Protein AF-A0AAD6Y3L5-F1 (afdb_monomer_lite)

Structure (mmCIF, N/CA/C/O backbone):
data_AF-A0AAD6Y3L5-F1
#
_entry.id   AF-A0AAD6Y3L5-F1
#
loop_
_atom_site.group_PDB
_atom_site.id
_atom_site.type_symbol
_atom_site.label_atom_id
_atom_site.label_alt_id
_atom_site.label_comp_id
_atom_site.label_asym_id
_atom_site.label_entity_id
_atom_site.label_seq_id
_atom_site.pdbx_PDB_ins_code
_atom_site.Cartn_x
_atom_site.Cartn_y
_atom_site.Cartn_z
_atom_site.occupancy
_atom_site.B_iso_or_equiv
_atom_site.auth_seq_id
_atom_site.auth_comp_id
_atom_site.auth_asym_id
_atom_site.auth_atom_id
_atom_site.pdbx_PDB_model_num
ATOM 1 N N . PHE A 1 1 ? 6.903 -6.191 22.164 1.00 51.06 1 PHE A N 1
ATOM 2 C CA . PHE A 1 1 ? 5.519 -5.989 22.641 1.00 51.06 1 PHE A CA 1
ATOM 3 C C . PHE A 1 1 ? 5.534 -5.909 24.158 1.00 51.06 1 PHE A C 1
ATOM 5 O O . PHE A 1 1 ? 5.139 -6.845 24.842 1.00 51.06 1 PHE A O 1
ATOM 12 N N . GLU A 1 2 ? 6.053 -4.813 24.704 1.00 49.88 2 GLU A N 1
ATOM 13 C CA . GLU A 1 2 ? 6.082 -4.619 26.151 1.00 49.88 2 GLU A CA 1
ATOM 14 C C . GLU A 1 2 ? 4.710 -4.102 26.593 1.00 49.88 2 GLU A C 1
ATOM 16 O O . GLU A 1 2 ? 4.436 -2.911 26.599 1.00 49.88 2 GLU A O 1
ATOM 21 N N . LYS A 1 3 ? 3.839 -5.068 26.909 1.00 58.28 3 LYS A N 1
ATOM 22 C CA . LYS A 1 3 ? 2.584 -4.938 27.666 1.00 58.28 3 LYS A CA 1
ATOM 23 C C . LYS A 1 3 ? 1.448 -4.196 26.945 1.00 58.28 3 LYS A C 1
ATOM 25 O O . LYS A 1 3 ? 1.258 -2.991 27.078 1.00 58.28 3 LYS A O 1
ATOM 30 N N . LEU A 1 4 ? 0.595 -4.965 26.259 1.00 64.56 4 LEU A N 1
ATOM 31 C CA . LEU A 1 4 ? -0.773 -4.514 25.988 1.00 64.56 4 LEU A CA 1
ATOM 32 C C . LEU A 1 4 ? -1.479 -4.246 27.327 1.00 64.56 4 LEU A C 1
ATOM 34 O O . LEU A 1 4 ? -1.602 -5.143 28.159 1.00 64.56 4 LEU A O 1
ATOM 38 N N . HIS A 1 5 ? -1.948 -3.015 27.525 1.00 75.62 5 HIS A N 1
ATOM 39 C CA . HIS A 1 5 ? -2.676 -2.629 28.730 1.00 75.62 5 HIS A CA 1
ATOM 40 C C . HIS A 1 5 ? -4.045 -3.326 28.780 1.00 75.62 5 HIS A C 1
ATOM 42 O O . HIS A 1 5 ? -4.767 -3.364 27.779 1.00 75.62 5 HIS A O 1
ATOM 48 N N . 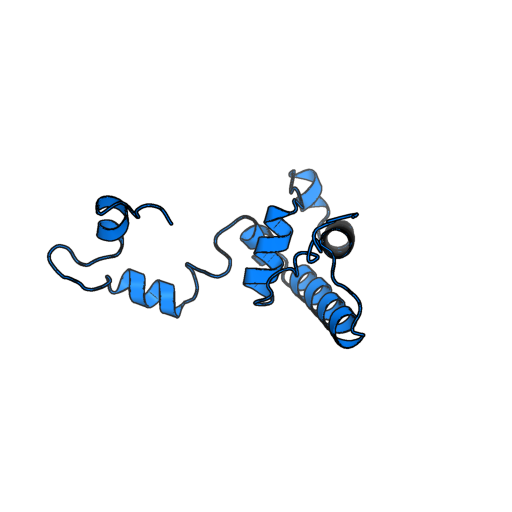ALA A 1 6 ? -4.439 -3.843 29.948 1.00 72.56 6 ALA A N 1
ATOM 49 C CA . ALA A 1 6 ? -5.700 -4.573 30.117 1.00 72.56 6 ALA A CA 1
ATOM 50 C C . ALA A 1 6 ? -6.929 -3.737 29.702 1.00 72.56 6 ALA A C 1
ATOM 52 O O . ALA A 1 6 ? -7.849 -4.256 29.072 1.00 72.56 6 ALA A O 1
ATOM 53 N N . GLY A 1 7 ? -6.900 -2.423 29.955 1.00 76.50 7 GLY A N 1
ATOM 54 C CA . GLY A 1 7 ? -7.950 -1.489 29.522 1.00 76.50 7 GLY A CA 1
ATOM 55 C C . GLY A 1 7 ? -8.048 -1.281 28.002 1.00 76.50 7 GLY A C 1
ATOM 56 O O . GLY A 1 7 ? -9.074 -0.824 27.508 1.00 76.50 7 GLY A O 1
ATOM 57 N N . THR A 1 8 ? -7.007 -1.626 27.241 1.00 75.25 8 THR A N 1
ATOM 58 C CA . THR A 1 8 ? -7.063 -1.629 25.771 1.00 75.25 8 THR A CA 1
ATOM 59 C C . THR A 1 8 ? -7.749 -2.896 25.266 1.00 75.25 8 THR A C 1
ATOM 61 O O . THR A 1 8 ? -8.516 -2.839 24.310 1.00 75.25 8 THR A O 1
ATOM 64 N N . LEU A 1 9 ? -7.511 -4.035 25.928 1.00 76.62 9 LEU A N 1
ATOM 65 C CA . LEU A 1 9 ? -8.127 -5.320 25.588 1.00 76.62 9 LEU A CA 1
ATOM 66 C C . LEU A 1 9 ? -9.609 -5.389 25.971 1.00 76.62 9 LEU A C 1
ATOM 68 O O . LEU A 1 9 ? -10.371 -6.065 25.285 1.00 76.62 9 LEU A O 1
ATOM 72 N N . SER A 1 10 ? -10.026 -4.689 27.029 1.00 79.75 10 SER A N 1
ATOM 73 C CA . SER A 1 10 ? -11.418 -4.713 27.498 1.00 79.75 10 SER A CA 1
ATOM 74 C C . SER A 1 10 ? -12.416 -4.214 26.452 1.00 79.75 10 SER A C 1
ATOM 76 O O . SER A 1 10 ? -13.525 -4.725 26.397 1.00 79.75 10 SER A O 1
ATOM 78 N N . ARG A 1 11 ? -12.016 -3.289 25.568 1.00 81.00 11 ARG A N 1
ATOM 79 C CA . ARG A 1 11 ? -12.876 -2.764 24.489 1.00 81.00 11 ARG A CA 1
ATOM 80 C C . ARG A 1 11 ? -13.253 -3.803 23.431 1.00 81.00 11 ARG A C 1
ATOM 82 O O . ARG A 1 11 ? -14.242 -3.621 22.734 1.00 81.00 11 ARG A O 1
ATOM 89 N N . TYR A 1 12 ? -12.453 -4.858 23.298 1.00 81.75 12 TYR A N 1
ATOM 90 C CA . TYR A 1 12 ? -12.641 -5.911 22.297 1.00 81.75 12 TYR A CA 1
ATOM 91 C C . TYR A 1 12 ? -13.233 -7.191 22.897 1.00 81.75 12 TYR A C 1
ATOM 93 O O . TYR A 1 12 ? -13.535 -8.140 22.174 1.00 81.75 12 TYR A O 1
ATOM 101 N N . LYS A 1 13 ? -13.376 -7.245 24.223 1.00 88.06 13 LYS A N 1
ATOM 102 C CA . LYS A 1 13 ? -13.904 -8.397 24.952 1.00 88.06 13 LYS A CA 1
ATOM 103 C C . LYS A 1 13 ? -15.324 -8.133 25.433 1.00 88.06 13 LYS A C 1
ATOM 105 O O . LYS A 1 13 ? -15.734 -6.989 25.603 1.00 88.06 13 LYS A O 1
ATOM 110 N N . VAL A 1 14 ? -16.057 -9.210 25.682 1.00 85.44 14 VAL A N 1
ATOM 111 C CA . VAL A 1 14 ? -17.320 -9.142 26.423 1.00 85.44 14 VAL A CA 1
ATOM 112 C C . VAL A 1 14 ? -17.009 -8.828 27.891 1.00 85.44 14 VAL A C 1
ATOM 114 O O . VAL A 1 14 ? -16.102 -9.419 28.481 1.00 85.44 14 VAL A O 1
ATOM 117 N N . THR A 1 15 ? -17.732 -7.878 28.485 1.00 81.06 15 THR A N 1
ATOM 118 C CA . THR A 1 15 ? -17.535 -7.475 29.885 1.00 81.06 15 THR A CA 1
ATOM 119 C C . THR A 1 15 ? -17.716 -8.673 30.815 1.00 81.06 15 THR A C 1
ATOM 121 O O . THR A 1 15 ? -18.775 -9.287 30.834 1.00 81.06 15 THR A O 1
ATOM 124 N N . GLY A 1 16 ? -16.684 -8.997 31.598 1.00 79.44 16 GLY A N 1
ATOM 125 C CA . GLY A 1 16 ? -16.722 -10.107 32.558 1.00 79.44 16 GLY A CA 1
ATOM 126 C C . GLY A 1 16 ? -16.436 -11.493 31.969 1.00 79.44 16 GLY A C 1
ATOM 127 O O . GLY A 1 16 ? -16.311 -12.443 32.736 1.00 79.44 16 GLY A O 1
ATOM 128 N N . GLU A 1 17 ? -16.251 -11.624 30.651 1.00 81.00 17 GLU A N 1
ATOM 129 C CA . GLU A 1 17 ? -15.900 -12.896 30.012 1.00 81.00 17 GLU A CA 1
ATOM 130 C C . GLU A 1 17 ? -14.516 -12.860 29.348 1.00 81.00 17 GLU A C 1
ATOM 132 O O . GLU A 1 17 ? -14.071 -11.862 28.779 1.00 81.00 17 GLU A O 1
ATOM 137 N N . ASN A 1 18 ? -13.841 -14.012 29.329 1.00 80.12 18 ASN A N 1
ATOM 138 C CA . ASN A 1 18 ? -12.608 -14.217 28.562 1.00 80.12 18 ASN A CA 1
ATOM 139 C C . ASN A 1 18 ? -12.894 -14.571 27.092 1.00 80.12 18 ASN A C 1
ATOM 141 O O . ASN A 1 18 ? -12.298 -15.492 26.537 1.00 80.12 18 ASN A O 1
ATOM 145 N N . LYS A 1 19 ? -13.804 -13.830 26.452 1.00 87.31 19 LYS A N 1
ATOM 146 C CA . LYS A 1 19 ? -14.170 -14.003 25.040 1.00 87.31 19 LYS A CA 1
ATOM 147 C C . LYS A 1 19 ? -14.144 -12.670 24.302 1.00 87.31 19 LYS A C 1
ATOM 149 O O . LYS A 1 19 ? -14.401 -11.618 24.887 1.00 87.31 19 LYS A O 1
ATOM 154 N N . TRP A 1 20 ? -13.824 -12.724 23.012 1.00 86.81 20 TRP A N 1
ATOM 155 C CA . TRP A 1 20 ? -13.954 -11.579 22.113 1.00 86.81 20 TRP A CA 1
ATOM 156 C C . TRP A 1 20 ? -15.431 -11.226 21.926 1.00 86.81 20 TRP A C 1
ATOM 158 O O . TRP A 1 20 ? -16.273 -12.122 21.894 1.00 86.81 20 TRP A O 1
ATOM 168 N N . SER A 1 21 ? -15.743 -9.937 21.793 1.00 88.19 21 SER A N 1
ATOM 169 C CA . SER A 1 21 ? -17.092 -9.511 21.421 1.00 88.19 21 SER A CA 1
ATOM 170 C C . SER A 1 21 ? -17.451 -10.037 20.031 1.00 88.19 21 SER A C 1
ATOM 172 O O . SER A 1 21 ? -16.578 -10.181 19.169 1.00 88.19 21 SER A O 1
ATOM 174 N N . GLU A 1 22 ? -18.738 -10.277 19.780 1.00 85.75 22 GLU A N 1
ATOM 175 C CA . GLU A 1 22 ? -19.216 -10.677 18.449 1.00 85.75 22 GLU A CA 1
ATOM 176 C C . GLU A 1 22 ? -18.788 -9.664 17.381 1.00 85.75 22 GLU A C 1
ATOM 178 O O . GLU A 1 22 ? -18.257 -10.047 16.342 1.00 85.75 22 GLU A O 1
ATOM 183 N N . SER A 1 23 ? -18.857 -8.367 17.695 1.00 80.94 23 SER A N 1
ATOM 184 C CA . SER A 1 23 ? -18.365 -7.289 16.830 1.00 80.94 23 SER A CA 1
ATOM 185 C C . SER A 1 23 ? -16.869 -7.392 16.504 1.00 80.94 23 SER A C 1
ATOM 187 O O . SER A 1 23 ? -16.457 -7.091 15.379 1.00 80.94 23 SER A O 1
ATOM 189 N N . THR A 1 24 ? -16.044 -7.842 17.455 1.00 82.38 24 THR A N 1
ATOM 190 C CA . THR A 1 24 ? -14.612 -8.080 17.238 1.00 82.38 24 THR A CA 1
ATOM 191 C C . THR A 1 24 ? -14.409 -9.303 16.352 1.00 82.38 24 THR A C 1
ATOM 193 O O . THR A 1 24 ? -13.650 -9.228 15.389 1.00 82.38 24 THR A O 1
ATOM 196 N N . LEU A 1 25 ? -15.118 -1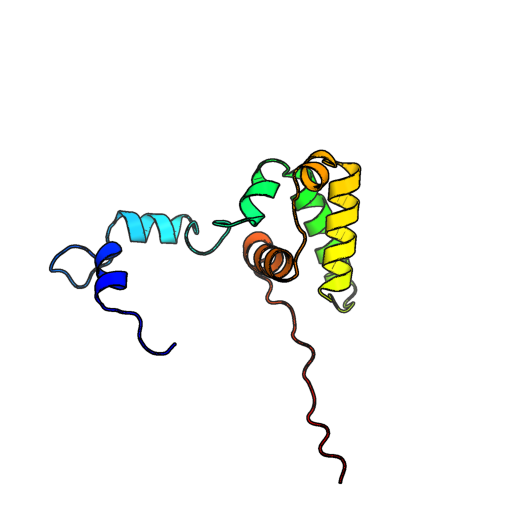0.405 16.614 1.00 84.75 25 LEU A N 1
ATOM 197 C CA . LEU A 1 25 ? -15.045 -11.623 15.798 1.00 84.75 25 LEU A CA 1
ATOM 198 C C . LEU A 1 25 ? -15.487 -11.373 14.354 1.00 84.75 25 LEU A C 1
ATOM 200 O O . LEU A 1 25 ? -14.830 -11.827 13.420 1.00 84.75 25 LEU A O 1
ATOM 204 N N . GLU A 1 26 ? -16.557 -10.612 14.151 1.00 81.19 26 GLU A N 1
ATOM 205 C CA . GLU A 1 26 ? -16.995 -10.186 12.824 1.00 81.19 26 GLU A CA 1
ATOM 206 C C . GLU A 1 26 ? -15.977 -9.281 12.136 1.00 81.19 26 GLU A C 1
ATOM 208 O O . GLU A 1 26 ? -15.727 -9.437 10.947 1.00 81.19 26 GLU A O 1
ATOM 213 N N . SER A 1 27 ? -15.367 -8.342 12.858 1.00 70.19 27 SER A N 1
ATOM 214 C CA . SER A 1 27 ? -14.351 -7.448 12.288 1.00 70.19 27 SER A CA 1
ATOM 215 C C . SER A 1 27 ? -13.078 -8.205 11.900 1.00 70.19 27 SER A C 1
ATOM 217 O O . SER A 1 27 ? -12.468 -7.905 10.875 1.00 70.19 27 SER A O 1
ATOM 219 N N . VAL A 1 28 ? -12.718 -9.239 12.668 1.00 75.50 28 VAL A N 1
ATOM 220 C CA . VAL A 1 28 ? -11.654 -10.191 12.321 1.00 75.50 28 VAL A CA 1
ATOM 221 C C . VAL A 1 28 ? -12.035 -10.999 11.078 1.00 75.50 28 VAL A C 1
ATOM 223 O O . VAL A 1 28 ? -11.229 -11.080 10.156 1.00 75.50 28 VAL A O 1
ATOM 226 N N . LYS A 1 29 ? -13.266 -11.527 10.994 1.00 73.56 29 LYS A N 1
ATOM 227 C CA . LYS A 1 29 ? -13.770 -12.231 9.795 1.00 73.56 29 LYS A CA 1
ATOM 228 C C . LYS A 1 29 ? -13.797 -11.337 8.554 1.00 73.56 29 LYS A C 1
ATOM 230 O O . LYS A 1 29 ? -13.462 -11.795 7.471 1.00 73.56 29 LYS A O 1
ATOM 235 N N . ARG A 1 30 ? -14.171 -10.064 8.711 1.00 64.31 30 ARG A N 1
ATOM 236 C CA . ARG A 1 30 ? -14.150 -9.046 7.648 1.00 64.31 30 ARG A CA 1
ATOM 237 C C . ARG A 1 30 ? -12.730 -8.619 7.257 1.00 64.31 30 ARG A C 1
ATOM 239 O O . ARG A 1 30 ? -12.583 -7.860 6.309 1.00 64.31 30 ARG A O 1
ATOM 246 N N . GLY A 1 31 ? -11.700 -9.018 8.009 1.00 56.62 31 GLY A N 1
ATOM 247 C CA . GLY A 1 31 ? -10.328 -8.541 7.817 1.00 56.62 31 GLY A CA 1
ATOM 248 C C . GLY A 1 31 ? -10.139 -7.046 8.113 1.00 56.62 31 GLY A C 1
ATOM 249 O O . GLY A 1 31 ? -9.052 -6.513 7.901 1.00 56.62 31 GLY A O 1
ATOM 250 N N . SER A 1 32 ? -11.155 -6.355 8.647 1.00 53.78 32 SER A N 1
ATOM 251 C CA . SER A 1 32 ? -11.202 -4.887 8.714 1.00 53.78 32 SER A CA 1
ATOM 252 C C . SER A 1 32 ? -10.189 -4.278 9.684 1.00 53.78 32 SER A C 1
ATOM 254 O O . SER A 1 32 ? -9.901 -3.088 9.608 1.00 53.78 32 SER A O 1
ATOM 256 N N . VAL A 1 33 ? -9.666 -5.081 10.616 1.00 51.53 33 VAL A N 1
ATOM 257 C CA . VAL A 1 33 ? -8.679 -4.653 11.622 1.00 51.53 33 VAL A CA 1
ATOM 258 C C . VAL A 1 33 ? -7.236 -4.850 11.126 1.00 51.53 33 VAL A C 1
ATOM 260 O O . VAL A 1 33 ? -6.315 -4.264 11.688 1.00 51.53 33 VAL A O 1
ATOM 263 N N . ILE A 1 34 ? -7.020 -5.642 10.065 1.00 52.88 34 ILE A N 1
ATOM 264 C CA . ILE A 1 34 ? -5.677 -6.010 9.572 1.00 52.88 34 ILE A CA 1
ATOM 265 C C . ILE A 1 34 ? -5.433 -5.502 8.141 1.00 52.88 34 ILE A C 1
ATOM 267 O O . ILE A 1 34 ? -4.302 -5.151 7.804 1.00 52.88 34 ILE A O 1
ATOM 271 N N . GLN A 1 35 ? -6.474 -5.362 7.316 1.00 44.44 35 GLN A N 1
ATOM 272 C CA . GLN A 1 35 ? -6.355 -4.905 5.934 1.00 44.44 35 GLN A CA 1
ATOM 273 C C . GLN A 1 35 ? -7.165 -3.620 5.703 1.00 44.44 35 GLN A C 1
ATOM 275 O O . GLN A 1 35 ? -8.386 -3.589 5.810 1.00 44.44 35 GLN A O 1
ATOM 280 N N . GLY A 1 36 ? -6.467 -2.526 5.385 1.00 45.78 36 GLY A N 1
ATOM 281 C CA . GLY A 1 36 ? -7.073 -1.324 4.798 1.00 45.78 36 GLY A CA 1
ATOM 282 C C . GLY A 1 36 ? -7.521 -0.214 5.756 1.00 45.78 36 GLY A C 1
ATOM 283 O O . GLY A 1 36 ? -7.808 0.885 5.281 1.00 45.78 36 GLY A O 1
ATOM 284 N N . SER A 1 37 ? -7.522 -0.408 7.082 1.00 48.34 37 SER A N 1
ATOM 285 C CA . SER A 1 37 ? -7.826 0.697 8.007 1.00 48.34 37 SER A CA 1
ATOM 286 C C . SER A 1 37 ? -6.612 1.628 8.159 1.00 48.34 37 SER A C 1
ATOM 288 O O . SER A 1 37 ? -5.732 1.425 8.999 1.00 48.34 37 SER A O 1
ATOM 290 N N . GLY A 1 38 ? -6.528 2.646 7.302 1.00 58.12 38 GLY A N 1
ATOM 291 C CA . GLY A 1 38 ? -5.445 3.626 7.303 1.00 58.12 38 GLY A CA 1
ATOM 292 C C . GLY A 1 38 ? -5.449 4.507 6.055 1.00 58.12 38 GLY A C 1
ATOM 293 O O . GLY A 1 38 ? -6.426 4.568 5.318 1.00 58.12 38 GLY A O 1
ATOM 294 N N . ARG A 1 39 ? -4.327 5.187 5.787 1.00 56.94 39 ARG A N 1
ATOM 295 C CA . ARG A 1 39 ? -4.167 6.041 4.592 1.00 56.94 39 ARG A CA 1
ATOM 296 C C . ARG A 1 39 ? -4.337 5.273 3.273 1.00 56.94 39 ARG A C 1
ATOM 298 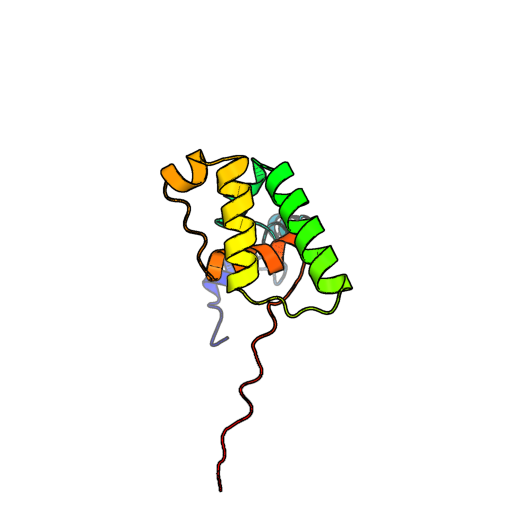O O . ARG A 1 39 ? -4.699 5.885 2.280 1.00 56.94 39 ARG A O 1
ATOM 305 N N . THR A 1 40 ? -4.138 3.955 3.261 1.00 60.66 40 THR A N 1
ATOM 306 C CA . THR A 1 40 ? -4.444 3.070 2.122 1.00 60.66 40 THR A CA 1
ATOM 307 C C . THR A 1 40 ? -5.924 3.073 1.733 1.00 60.66 40 THR A C 1
ATOM 309 O O . THR A 1 40 ? -6.230 2.864 0.565 1.00 60.66 40 THR A O 1
ATOM 312 N N . GLY A 1 41 ? -6.829 3.416 2.658 1.00 67.75 41 GLY A N 1
ATOM 313 C CA . GLY A 1 41 ? -8.249 3.637 2.376 1.00 67.75 41 GLY A CA 1
ATOM 314 C C . GLY A 1 41 ? -8.518 4.755 1.361 1.00 67.75 41 GLY A C 1
ATOM 315 O O . GLY A 1 41 ? -9.570 4.767 0.732 1.00 67.75 41 GLY A O 1
ATOM 316 N N . VAL A 1 42 ? -7.565 5.673 1.150 1.00 77.44 42 VAL A N 1
ATOM 317 C CA . VAL A 1 42 ? -7.686 6.733 0.133 1.00 77.44 42 VAL A CA 1
ATOM 318 C C . VAL A 1 42 ? -7.766 6.137 -1.274 1.00 77.44 42 VAL A C 1
ATOM 320 O O . VAL A 1 42 ? -8.570 6.594 -2.080 1.00 77.44 42 VAL A O 1
ATOM 323 N N . LEU A 1 43 ? -7.006 5.071 -1.541 1.00 81.44 43 LEU A N 1
ATOM 324 C CA . LEU A 1 43 ? -6.990 4.405 -2.846 1.00 81.44 43 LEU A CA 1
ATOM 325 C C . LEU A 1 43 ? -8.177 3.455 -3.058 1.00 81.44 43 LEU A C 1
ATOM 327 O O . LEU A 1 43 ? -8.405 3.025 -4.179 1.00 81.44 43 LEU A O 1
ATOM 331 N N . VAL A 1 44 ? -8.984 3.168 -2.028 1.00 78.12 44 VAL A N 1
ATOM 332 C CA . VAL A 1 44 ? -10.200 2.337 -2.175 1.00 78.12 44 VAL A CA 1
ATOM 333 C C . VAL A 1 44 ? -11.206 2.983 -3.132 1.00 78.12 44 VAL A C 1
ATOM 335 O O . VAL A 1 44 ? -11.952 2.282 -3.805 1.00 78.12 44 VAL A O 1
ATOM 338 N N . LYS A 1 45 ? -11.202 4.318 -3.233 1.00 82.56 45 LYS A N 1
ATOM 339 C CA . LYS A 1 45 ? -12.037 5.060 -4.189 1.00 82.56 45 LYS A CA 1
ATOM 340 C C . LYS A 1 45 ? -11.509 5.017 -5.629 1.00 82.56 45 LYS A C 1
ATOM 342 O O . LYS A 1 45 ? -12.237 5.405 -6.532 1.00 82.56 45 LYS A O 1
ATOM 347 N N . HIS A 1 46 ? -10.279 4.541 -5.831 1.00 86.31 46 HIS A N 1
ATOM 348 C CA . HIS A 1 46 ? -9.595 4.485 -7.123 1.00 86.31 46 HIS A CA 1
ATOM 349 C C . HIS A 1 46 ? -9.088 3.053 -7.382 1.00 86.31 46 HIS A C 1
ATOM 351 O O . HIS A 1 46 ? -7.880 2.801 -7.337 1.00 86.31 46 HIS A O 1
ATOM 357 N N . PRO A 1 47 ? -9.996 2.084 -7.614 1.00 86.94 47 PRO A N 1
ATOM 358 C CA . PRO A 1 47 ? -9.627 0.675 -7.758 1.00 86.94 47 PRO A CA 1
ATOM 359 C C . PRO A 1 47 ? -8.701 0.419 -8.953 1.00 86.94 47 PRO A C 1
ATOM 361 O O . PRO A 1 47 ? -7.821 -0.429 -8.851 1.00 86.94 47 PRO A O 1
ATOM 364 N N . LEU A 1 48 ? -8.827 1.199 -10.032 1.00 88.25 48 LEU A N 1
ATOM 365 C CA . LEU A 1 48 ? -7.980 1.081 -11.226 1.00 88.25 48 LEU A CA 1
ATOM 366 C C . LEU A 1 48 ? -6.493 1.286 -10.903 1.00 88.25 48 LEU A C 1
ATOM 368 O O . LEU A 1 48 ? -5.661 0.470 -11.287 1.00 88.25 48 LEU A O 1
ATOM 372 N N . ILE A 1 49 ? -6.172 2.300 -10.092 1.00 89.50 49 ILE A N 1
ATOM 373 C CA . ILE A 1 49 ? -4.803 2.563 -9.619 1.00 89.50 49 ILE A CA 1
ATOM 374 C C . ILE A 1 49 ? -4.287 1.370 -8.810 1.00 89.50 49 ILE A C 1
ATOM 376 O O . ILE A 1 49 ? -3.142 0.943 -8.953 1.00 89.50 49 ILE A O 1
ATOM 380 N N . VAL A 1 50 ? -5.132 0.809 -7.941 1.00 89.81 50 VAL A N 1
ATOM 381 C CA . VAL A 1 50 ? -4.760 -0.345 -7.113 1.00 89.81 50 VAL A CA 1
ATOM 382 C C . VAL A 1 50 ? -4.464 -1.566 -7.983 1.00 89.81 50 VAL A C 1
ATOM 384 O O . VAL A 1 50 ? -3.479 -2.263 -7.732 1.00 89.81 50 VAL A O 1
ATOM 387 N N . GLU A 1 51 ? -5.286 -1.818 -8.999 1.00 90.56 51 GLU A N 1
ATOM 388 C CA . GLU A 1 51 ? -5.120 -2.932 -9.931 1.00 90.56 51 GLU A CA 1
ATOM 389 C C . GLU A 1 51 ? -3.878 -2.770 -10.809 1.00 90.56 51 GLU A C 1
ATOM 391 O O . GLU A 1 51 ? -3.079 -3.704 -10.876 1.00 90.56 51 GLU A O 1
ATOM 396 N N . SER A 1 52 ? -3.654 -1.590 -11.394 1.00 92.06 52 SER A N 1
ATOM 397 C CA . SER A 1 52 ? -2.478 -1.294 -12.229 1.00 92.06 52 SER A CA 1
ATOM 398 C C . SER A 1 52 ? -1.162 -1.437 -11.452 1.00 92.06 52 SER A C 1
ATOM 400 O O . SER A 1 52 ? -0.215 -2.121 -11.864 1.00 92.06 52 SER A O 1
ATOM 402 N N . VAL A 1 53 ? -1.117 -0.888 -10.233 1.00 92.00 53 VAL A N 1
ATOM 403 C CA . VAL A 1 53 ? 0.042 -1.056 -9.349 1.00 92.00 53 VAL A CA 1
ATOM 404 C C . VAL A 1 53 ? 0.233 -2.535 -9.001 1.00 92.00 53 VAL A C 1
ATOM 406 O O . VAL A 1 53 ? 1.357 -3.040 -9.011 1.00 92.00 53 VAL A O 1
ATOM 409 N N . LYS A 1 54 ? -0.847 -3.263 -8.700 1.00 92.31 54 LYS A N 1
ATOM 410 C CA . LYS A 1 54 ? -0.791 -4.684 -8.336 1.00 92.31 54 LYS A CA 1
ATOM 411 C C . LYS A 1 54 ? -0.240 -5.547 -9.468 1.00 92.31 54 LYS A C 1
ATOM 413 O O . LYS A 1 54 ? 0.665 -6.344 -9.212 1.00 92.31 54 LYS A O 1
ATOM 418 N N . THR A 1 55 ? -0.747 -5.391 -10.686 1.00 93.94 55 THR A N 1
ATOM 419 C CA . THR A 1 55 ? -0.304 -6.170 -11.852 1.00 93.94 55 THR A CA 1
ATOM 420 C C . THR A 1 55 ? 1.172 -5.922 -12.141 1.00 93.94 55 THR A C 1
ATOM 422 O O . THR A 1 55 ? 1.941 -6.875 -12.287 1.00 93.94 55 THR A O 1
ATOM 425 N N . THR A 1 56 ? 1.608 -4.664 -12.103 1.00 92.19 56 THR A N 1
ATOM 426 C CA . THR A 1 56 ? 3.007 -4.303 -12.350 1.00 92.19 56 THR A CA 1
ATOM 427 C C . THR A 1 56 ? 3.942 -4.870 -11.280 1.00 92.19 56 THR A C 1
ATOM 429 O O . THR A 1 56 ? 4.971 -5.472 -11.594 1.00 92.19 56 THR A O 1
ATOM 432 N N . LEU A 1 57 ? 3.577 -4.774 -9.997 1.00 91.44 57 LEU A N 1
ATOM 433 C CA . LEU A 1 57 ? 4.374 -5.357 -8.912 1.00 91.44 57 LEU A CA 1
ATOM 434 C C . LEU A 1 57 ? 4.433 -6.890 -8.981 1.00 91.44 57 LEU A C 1
ATOM 436 O O . LEU A 1 57 ? 5.473 -7.482 -8.673 1.00 91.44 57 LEU A O 1
ATOM 440 N N . GLN A 1 58 ? 3.345 -7.545 -9.393 1.00 92.75 58 GLN A N 1
ATOM 441 C CA . GLN A 1 58 ? 3.320 -8.990 -9.633 1.00 92.75 58 GLN A CA 1
ATOM 442 C C . GLN A 1 58 ? 4.235 -9.386 -10.790 1.00 92.75 58 GLN A C 1
ATOM 444 O O . GLN A 1 58 ? 4.985 -10.351 -10.644 1.00 92.75 58 GLN A O 1
ATOM 449 N N . ALA A 1 59 ? 4.242 -8.625 -11.886 1.00 91.94 59 ALA A N 1
ATOM 450 C CA . ALA A 1 59 ? 5.132 -8.857 -13.019 1.00 91.94 59 ALA A CA 1
ATOM 451 C C . ALA A 1 59 ? 6.613 -8.727 -12.619 1.00 91.94 59 ALA A C 1
ATOM 453 O O . ALA A 1 59 ? 7.415 -9.614 -12.913 1.00 91.94 59 ALA A O 1
ATOM 454 N N . ILE A 1 60 ? 6.971 -7.684 -11.860 1.00 89.75 60 ILE A N 1
ATOM 455 C CA . ILE A 1 60 ? 8.342 -7.486 -11.355 1.00 89.75 60 ILE A CA 1
ATOM 456 C C . ILE A 1 60 ? 8.767 -8.653 -10.453 1.00 89.75 60 ILE A C 1
ATOM 458 O O . ILE A 1 60 ? 9.881 -9.170 -10.567 1.00 89.75 60 ILE A O 1
ATOM 462 N N . ARG A 1 61 ? 7.868 -9.119 -9.576 1.00 88.12 61 ARG A N 1
ATOM 463 C CA . ARG A 1 61 ? 8.141 -10.273 -8.711 1.00 88.12 61 ARG A CA 1
ATOM 464 C C . ARG A 1 61 ? 8.275 -11.573 -9.505 1.00 88.12 61 ARG A C 1
ATOM 466 O O . ARG A 1 61 ? 9.151 -12.376 -9.189 1.00 88.12 61 ARG A O 1
ATOM 473 N N . ALA A 1 62 ? 7.443 -11.779 -10.525 1.00 90.50 62 ALA A N 1
ATOM 474 C CA . ALA A 1 62 ? 7.530 -12.932 -11.421 1.00 90.50 62 ALA A CA 1
ATOM 475 C C . ALA A 1 62 ? 8.868 -12.954 -12.179 1.00 90.50 62 ALA A C 1
ATOM 477 O O . ALA A 1 62 ? 9.482 -14.011 -12.315 1.00 90.50 62 ALA A O 1
ATOM 478 N N . ALA A 1 63 ? 9.379 -11.779 -12.553 1.00 91.75 63 ALA A N 1
ATOM 479 C CA . ALA A 1 63 ? 10.710 -11.600 -13.128 1.00 91.75 63 ALA A CA 1
ATOM 480 C C . ALA A 1 63 ? 11.864 -11.779 -12.117 1.00 91.75 63 ALA A C 1
ATOM 482 O O . ALA A 1 63 ? 13.027 -11.617 -12.481 1.00 91.75 63 ALA A O 1
ATOM 483 N N . LYS A 1 64 ? 11.571 -12.114 -10.848 1.00 87.06 64 LYS A N 1
ATOM 484 C CA . LYS A 1 64 ? 12.541 -12.263 -9.744 1.00 87.06 64 LYS A CA 1
ATOM 485 C C . LYS A 1 64 ? 13.400 -11.015 -9.499 1.00 87.06 64 LYS A C 1
ATOM 487 O O . LYS A 1 64 ? 14.481 -11.112 -8.920 1.00 87.06 64 LYS A O 1
ATOM 492 N N . ALA A 1 65 ? 12.917 -9.844 -9.905 1.00 85.81 65 ALA A N 1
ATOM 493 C CA . ALA A 1 65 ? 13.592 -8.583 -9.652 1.00 85.81 65 ALA A CA 1
ATOM 494 C C . ALA A 1 65 ? 13.332 -8.102 -8.209 1.00 85.81 65 ALA A C 1
ATOM 496 O O . ALA A 1 65 ? 12.255 -8.342 -7.649 1.00 85.81 65 ALA A O 1
ATOM 497 N N . PRO A 1 66 ? 14.304 -7.420 -7.576 1.00 81.38 66 PRO A N 1
ATOM 498 C CA . PRO A 1 66 ? 14.152 -6.931 -6.213 1.00 81.38 66 PRO A CA 1
ATOM 499 C C . PRO A 1 66 ? 13.136 -5.783 -6.144 1.00 81.38 66 PRO A C 1
ATOM 501 O O . PRO A 1 66 ? 13.285 -4.750 -6.795 1.00 81.38 66 PRO A O 1
ATOM 504 N N . LEU A 1 67 ? 12.126 -5.939 -5.288 1.00 84.38 67 LEU A N 1
ATOM 505 C CA . LEU A 1 67 ? 11.134 -4.902 -5.006 1.00 84.38 67 LEU A CA 1
ATOM 506 C C . LEU A 1 67 ? 11.596 -4.022 -3.844 1.00 84.38 67 LEU A C 1
ATOM 508 O O . LEU A 1 67 ? 11.385 -4.338 -2.672 1.00 84.38 67 LEU A O 1
ATOM 512 N N . THR A 1 68 ? 12.225 -2.898 -4.172 1.00 86.19 68 THR A N 1
ATOM 513 C CA . THR A 1 68 ? 12.601 -1.881 -3.185 1.00 86.19 68 THR A CA 1
ATOM 514 C C . THR A 1 68 ? 11.470 -0.875 -2.970 1.00 86.19 68 THR A C 1
ATOM 516 O O . THR A 1 68 ? 10.670 -0.596 -3.863 1.00 86.19 68 THR A O 1
ATOM 519 N N . VAL A 1 69 ? 11.413 -0.271 -1.778 1.00 86.00 69 VAL A N 1
ATOM 520 C CA . VAL A 1 69 ? 10.402 0.751 -1.442 1.00 86.00 69 VAL A CA 1
ATOM 521 C C . VAL A 1 69 ? 10.448 1.939 -2.411 1.00 86.00 69 VAL A C 1
ATOM 523 O O . VAL A 1 69 ? 9.409 2.524 -2.699 1.00 86.00 69 VAL A O 1
ATOM 526 N N . SER A 1 70 ? 11.625 2.306 -2.925 1.00 87.50 70 SER A N 1
ATOM 527 C CA . SER A 1 70 ? 11.777 3.397 -3.893 1.00 87.50 70 SER A CA 1
ATOM 528 C C . SER A 1 70 ? 11.122 3.084 -5.238 1.00 87.50 70 SER A C 1
ATOM 530 O O . SER A 1 70 ? 10.431 3.951 -5.764 1.00 87.50 70 SER A O 1
ATOM 532 N N . ILE A 1 71 ? 11.275 1.858 -5.751 1.00 88.81 71 ILE A N 1
ATOM 533 C CA . ILE A 1 71 ? 10.621 1.417 -6.994 1.00 88.81 71 ILE A CA 1
ATOM 534 C C . ILE A 1 71 ? 9.104 1.454 -6.821 1.00 88.81 71 ILE A C 1
ATOM 536 O O . ILE A 1 71 ? 8.404 2.063 -7.624 1.00 88.81 71 ILE A O 1
ATOM 540 N N . VAL A 1 72 ? 8.599 0.879 -5.725 1.00 91.00 72 VAL A N 1
ATOM 541 C CA . VAL A 1 72 ? 7.156 0.876 -5.443 1.00 91.00 72 VAL A CA 1
ATOM 542 C C . VAL A 1 72 ? 6.623 2.304 -5.292 1.00 91.00 72 VAL A C 1
ATOM 544 O O . VAL A 1 72 ? 5.551 2.613 -5.800 1.00 91.00 72 VAL A O 1
ATOM 547 N N . ARG A 1 73 ? 7.379 3.203 -4.644 1.00 92.75 73 ARG A N 1
ATOM 548 C CA . ARG A 1 73 ? 7.012 4.624 -4.533 1.00 92.75 73 ARG A CA 1
ATOM 549 C C . ARG A 1 73 ? 6.882 5.286 -5.898 1.00 92.75 73 ARG A C 1
ATOM 551 O O . ARG A 1 73 ? 5.917 6.009 -6.107 1.00 92.75 73 ARG A O 1
ATOM 558 N N . ALA A 1 74 ? 7.875 5.097 -6.764 1.00 92.31 74 ALA A N 1
ATOM 559 C CA . ALA A 1 74 ? 7.911 5.721 -8.080 1.00 92.31 74 ALA A CA 1
ATOM 560 C C . ALA A 1 74 ? 6.738 5.242 -8.938 1.00 92.31 74 ALA A C 1
ATOM 562 O O . ALA A 1 74 ? 6.035 6.070 -9.503 1.00 92.31 74 ALA A O 1
ATOM 563 N N . LEU A 1 75 ? 6.475 3.932 -8.931 1.00 93.06 75 LEU A N 1
ATOM 564 C CA . LEU A 1 75 ? 5.344 3.336 -9.634 1.00 93.06 75 LEU A CA 1
ATOM 565 C C . LEU A 1 75 ? 4.007 3.887 -9.125 1.00 93.06 75 LEU A C 1
ATOM 567 O O . LEU A 1 75 ? 3.232 4.425 -9.902 1.00 93.06 75 LEU A O 1
ATOM 571 N N . MET A 1 76 ? 3.757 3.818 -7.811 1.00 92.12 76 MET A N 1
ATOM 572 C CA . MET A 1 76 ? 2.514 4.350 -7.239 1.00 92.12 76 MET A CA 1
ATOM 573 C C . MET A 1 76 ? 2.349 5.842 -7.520 1.00 92.12 76 MET A C 1
ATOM 575 O O . MET A 1 76 ? 1.230 6.306 -7.685 1.00 92.12 76 MET A O 1
ATOM 579 N N . ARG A 1 77 ? 3.445 6.606 -7.539 1.00 93.50 77 ARG A N 1
ATOM 580 C CA . ARG A 1 77 ? 3.389 8.029 -7.859 1.00 93.50 77 ARG A CA 1
ATOM 581 C C . ARG A 1 77 ? 3.001 8.263 -9.314 1.00 93.50 77 ARG A C 1
ATOM 583 O O . ARG A 1 77 ? 2.135 9.094 -9.529 1.00 93.50 77 ARG A O 1
ATOM 590 N N . ALA A 1 78 ? 3.609 7.544 -10.255 1.00 93.62 78 ALA A N 1
ATOM 591 C CA . ALA A 1 78 ? 3.306 7.670 -11.678 1.00 93.62 78 ALA A CA 1
ATOM 592 C C . ALA A 1 78 ? 1.827 7.367 -11.961 1.00 93.62 78 ALA A C 1
ATOM 594 O O . ALA A 1 78 ? 1.135 8.198 -12.532 1.00 93.62 78 ALA A O 1
ATOM 595 N N . GLU A 1 79 ? 1.322 6.250 -11.436 1.00 92.69 79 GLU A N 1
ATOM 596 C CA . GLU A 1 79 ? -0.084 5.850 -11.597 1.00 92.69 79 GLU A CA 1
ATOM 597 C C . GLU A 1 79 ? -1.058 6.861 -10.974 1.00 92.69 79 GLU A C 1
ATOM 599 O O . GLU A 1 79 ? -2.112 7.149 -11.527 1.00 92.69 79 GLU A O 1
ATOM 604 N N . ILE A 1 80 ? -0.710 7.440 -9.818 1.00 92.06 80 ILE A N 1
ATOM 605 C CA . ILE A 1 80 ? -1.543 8.476 -9.192 1.00 92.06 80 ILE A CA 1
ATOM 606 C C . ILE A 1 80 ? -1.470 9.794 -9.974 1.00 92.0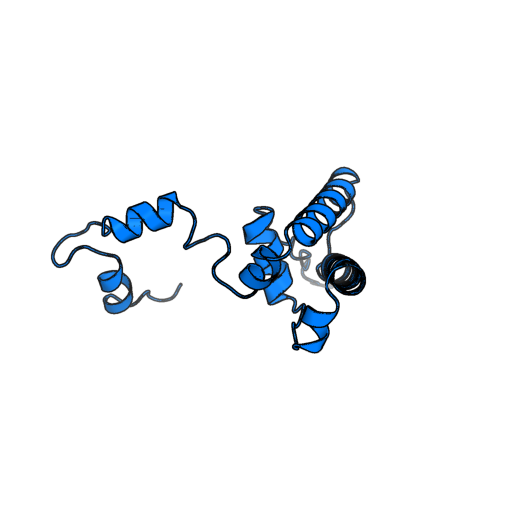6 80 ILE A C 1
ATOM 608 O O . ILE A 1 80 ? -2.477 10.485 -10.057 1.00 92.06 80 ILE A O 1
ATOM 612 N N . GLU A 1 81 ? -0.316 10.163 -10.533 1.00 92.94 81 GLU A N 1
ATOM 613 C CA . GLU A 1 81 ? -0.186 11.364 -11.373 1.00 92.94 81 GLU A CA 1
ATOM 614 C C . GLU A 1 81 ? -0.997 11.256 -12.668 1.00 92.94 81 GLU A C 1
ATOM 616 O O . GLU A 1 81 ? -1.524 12.268 -13.124 1.00 92.94 81 GLU A O 1
ATOM 621 N N . GLU A 1 82 ? -1.120 10.054 -13.229 1.00 91.56 82 GLU A N 1
ATOM 622 C CA . GLU A 1 82 ? -1.871 9.798 -14.459 1.00 91.56 82 GLU A CA 1
ATOM 623 C C . GLU A 1 82 ? -3.387 9.734 -14.222 1.00 91.56 82 GLU A C 1
ATOM 625 O O . GLU A 1 82 ? -4.150 10.414 -14.907 1.00 91.56 82 GLU A O 1
ATOM 630 N N . GLU A 1 83 ?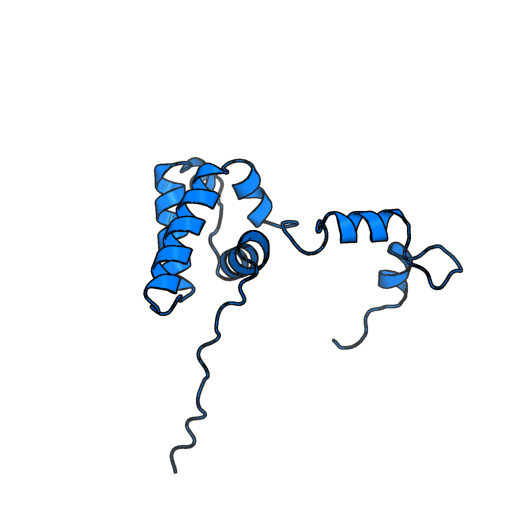 -3.829 8.969 -13.223 1.00 89.81 83 GLU A N 1
ATOM 631 C CA . GLU A 1 83 ? -5.252 8.651 -13.031 1.00 89.81 83 GLU A CA 1
ATOM 632 C C . GLU A 1 83 ? -5.967 9.551 -12.011 1.00 89.81 83 GLU A C 1
ATOM 634 O O . GLU A 1 83 ? -7.184 9.728 -12.079 1.00 89.81 83 GLU A O 1
ATOM 639 N N . ALA A 1 84 ? -5.249 10.081 -11.015 1.00 89.56 84 ALA A N 1
ATOM 640 C CA . ALA A 1 84 ? -5.851 10.840 -9.915 1.00 89.56 84 ALA A CA 1
ATOM 641 C C . ALA A 1 84 ? -4.901 11.907 -9.327 1.00 89.56 84 ALA A C 1
ATOM 643 O O . ALA A 1 84 ? -4.563 11.859 -8.127 1.00 89.56 84 ALA A O 1
ATOM 644 N N . PRO A 1 85 ? -4.445 12.883 -10.139 1.00 90.12 85 PRO A N 1
ATOM 645 C CA . PRO A 1 85 ? -3.484 13.897 -9.702 1.00 90.12 85 PRO A CA 1
ATOM 646 C C . PRO A 1 85 ? -4.008 14.737 -8.528 1.00 90.12 85 PRO A C 1
ATOM 648 O O . PRO A 1 85 ? -3.230 15.177 -7.674 1.00 90.12 85 PRO A O 1
ATOM 651 N N . GLU A 1 86 ? -5.331 14.879 -8.393 1.00 90.75 86 GLU A N 1
ATOM 652 C CA . GLU A 1 86 ? -5.976 15.611 -7.306 1.00 90.75 86 GLU A CA 1
ATOM 653 C C . GLU A 1 86 ? -5.655 15.030 -5.922 1.00 90.75 86 GLU A C 1
ATOM 655 O O . GLU A 1 86 ? -5.751 15.730 -4.910 1.00 90.75 86 GLU A O 1
ATOM 660 N N . LEU A 1 87 ? -5.278 13.750 -5.839 1.00 88.06 87 LEU A N 1
ATOM 661 C CA . LEU A 1 87 ? -4.852 13.139 -4.582 1.00 88.06 87 LEU A CA 1
ATOM 662 C C . LEU A 1 87 ? -3.530 13.739 -4.097 1.00 88.06 87 LEU A C 1
ATOM 664 O O . LEU A 1 87 ? -3.372 13.995 -2.899 1.00 88.06 87 LEU A O 1
ATOM 668 N N . LEU A 1 88 ? -2.593 13.989 -5.012 1.00 88.31 88 LEU A N 1
ATOM 669 C CA . LEU A 1 88 ? -1.299 14.588 -4.688 1.00 88.31 88 LEU A CA 1
ATOM 670 C C . LEU A 1 88 ? -1.454 16.066 -4.338 1.00 88.31 88 LEU A C 1
ATOM 672 O O . LEU A 1 88 ? -0.863 16.516 -3.356 1.00 88.31 88 LEU A O 1
ATOM 676 N N . GLU A 1 89 ? -2.316 16.785 -5.057 1.00 88.12 89 GLU A N 1
ATOM 677 C CA . GLU A 1 89 ? -2.646 18.189 -4.774 1.00 88.12 89 GLU A CA 1
ATOM 678 C C . GLU A 1 89 ? -3.282 18.368 -3.390 1.00 88.12 89 GLU A C 1
ATOM 680 O O . GLU A 1 89 ? -2.930 19.282 -2.644 1.00 88.12 89 GLU A O 1
ATOM 685 N N . LYS A 1 90 ? -4.151 17.434 -2.983 1.00 86.81 90 LYS A N 1
ATOM 686 C CA . LYS A 1 90 ? -4.745 17.388 -1.633 1.00 86.81 90 LYS A CA 1
ATOM 687 C C . LYS A 1 90 ? -3.749 16.977 -0.540 1.00 86.81 90 LYS A C 1
ATOM 689 O O . LYS A 1 90 ? -4.121 16.876 0.630 1.00 86.81 90 LYS A O 1
ATOM 694 N N . GLY A 1 91 ? -2.485 16.738 -0.893 1.00 86.75 91 GLY A N 1
ATOM 695 C CA . GLY A 1 91 ? -1.404 16.462 0.045 1.00 86.75 91 GLY A CA 1
ATOM 696 C C . GLY A 1 91 ? -1.224 14.984 0.392 1.00 86.75 91 GLY A C 1
ATOM 697 O O . GLY A 1 91 ? -0.661 14.673 1.451 1.00 86.75 91 GLY A O 1
ATOM 698 N N . LEU A 1 92 ? -1.674 14.053 -0.460 1.00 85.88 92 LEU A N 1
ATOM 699 C CA . LEU A 1 92 ? -1.375 12.632 -0.281 1.00 85.88 92 LEU A CA 1
ATOM 700 C C . LEU A 1 92 ? 0.141 12.404 -0.353 1.00 85.88 92 LEU A C 1
ATOM 702 O O . LEU A 1 92 ? 0.773 12.504 -1.401 1.00 85.88 92 LEU A O 1
ATOM 706 N N . LYS A 1 93 ? 0.740 12.042 0.784 1.00 87.06 93 LYS A N 1
ATOM 707 C CA . LYS A 1 93 ? 2.164 11.697 0.860 1.00 87.06 93 LYS A CA 1
ATOM 708 C C . LYS A 1 93 ? 2.366 10.193 0.703 1.00 87.06 93 LYS A C 1
ATOM 710 O O . LYS A 1 93 ? 2.058 9.429 1.627 1.00 87.06 93 LYS A O 1
ATOM 715 N N . ILE A 1 94 ? 2.998 9.783 -0.400 1.00 89.88 94 ILE A N 1
ATOM 716 C CA . ILE A 1 94 ? 3.443 8.399 -0.661 1.00 89.88 94 ILE A CA 1
ATOM 717 C C . ILE A 1 94 ? 4.710 8.090 0.163 1.00 89.88 94 ILE A C 1
ATOM 719 O O . ILE A 1 94 ? 5.827 7.891 -0.325 1.00 89.88 94 ILE A O 1
ATOM 723 N N . SER A 1 95 ? 4.539 8.120 1.482 1.00 89.31 95 SER A N 1
ATOM 724 C CA . SER A 1 95 ? 5.585 7.812 2.456 1.00 89.31 95 SER A CA 1
ATOM 725 C C . SER A 1 95 ? 5.952 6.327 2.428 1.00 89.31 95 SER A C 1
ATOM 727 O O . SER A 1 95 ? 5.177 5.479 1.993 1.00 89.31 95 SER A O 1
ATOM 729 N N . GLU A 1 96 ? 7.123 5.974 2.958 1.00 86.81 96 GLU A N 1
ATOM 730 C CA . GLU A 1 96 ? 7.477 4.564 3.160 1.00 86.81 96 GLU A CA 1
ATOM 731 C C . GLU A 1 96 ? 6.425 3.817 3.988 1.00 86.81 96 GLU A C 1
ATOM 733 O O . GLU A 1 96 ? 6.013 2.727 3.609 1.00 86.81 96 GLU A O 1
ATOM 738 N N . LYS A 1 97 ? 5.918 4.420 5.070 1.00 86.25 97 LYS A N 1
ATOM 739 C CA . LYS A 1 97 ? 4.859 3.812 5.888 1.00 86.25 97 LYS A CA 1
ATOM 740 C C . LYS A 1 97 ? 3.604 3.503 5.065 1.00 86.25 97 LYS A C 1
ATOM 742 O O . LYS A 1 97 ? 2.998 2.455 5.263 1.00 86.25 97 LYS A O 1
ATOM 747 N N . PHE A 1 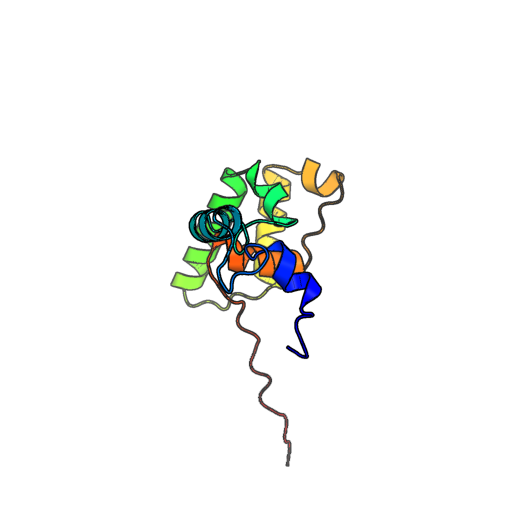98 ? 3.233 4.397 4.148 1.00 87.69 98 PHE A N 1
ATOM 748 C CA . PHE A 1 98 ? 2.106 4.187 3.240 1.00 87.69 98 PHE A CA 1
ATOM 749 C C . PHE A 1 98 ? 2.348 2.992 2.313 1.00 87.69 98 PHE A C 1
ATOM 751 O O . PHE A 1 98 ? 1.508 2.105 2.239 1.00 87.69 98 PHE A O 1
ATOM 758 N N . ILE A 1 99 ? 3.525 2.922 1.691 1.00 88.62 99 ILE A N 1
ATOM 759 C CA . ILE A 1 99 ? 3.907 1.822 0.795 1.00 88.62 99 ILE A CA 1
ATOM 760 C C . ILE A 1 99 ? 3.925 0.486 1.535 1.00 88.62 99 ILE A C 1
ATOM 762 O O . ILE A 1 99 ? 3.367 -0.494 1.057 1.00 88.62 99 ILE A O 1
ATOM 766 N N . ARG A 1 100 ? 4.529 0.442 2.729 1.00 86.00 100 ARG A N 1
ATOM 767 C CA . ARG A 1 100 ? 4.556 -0.772 3.554 1.00 86.00 100 ARG A CA 1
ATOM 768 C C . ARG A 1 100 ? 3.143 -1.225 3.907 1.00 86.00 100 ARG A C 1
ATOM 770 O O . ARG A 1 100 ? 2.856 -2.408 3.791 1.00 86.00 100 ARG A O 1
ATOM 777 N N . SER A 1 101 ? 2.276 -0.279 4.274 1.00 83.88 101 SER A N 1
ATOM 778 C CA . SER A 1 101 ? 0.866 -0.557 4.546 1.00 83.88 101 SER A CA 1
ATOM 779 C C . SER A 1 101 ? 0.137 -1.082 3.312 1.00 83.88 101 SER A C 1
ATOM 781 O O . SER A 1 101 ? -0.670 -1.987 3.458 1.00 83.88 101 SER A O 1
ATOM 783 N N . PHE A 1 102 ? 0.403 -0.532 2.123 1.00 86.75 102 PHE A N 1
ATOM 784 C CA . PHE A 1 102 ? -0.195 -0.979 0.863 1.00 86.75 102 PHE A CA 1
ATOM 785 C C . PHE A 1 102 ? 0.240 -2.402 0.514 1.00 86.75 102 PHE A C 1
ATOM 787 O O . PHE A 1 102 ? -0.604 -3.263 0.286 1.00 86.75 102 PHE A O 1
ATOM 794 N N . LEU A 1 103 ? 1.547 -2.677 0.549 1.00 86.56 103 LEU A N 1
ATOM 795 C CA . LEU A 1 103 ? 2.085 -4.009 0.279 1.00 86.56 103 LEU A CA 1
ATOM 796 C C . LEU A 1 103 ? 1.525 -5.045 1.258 1.00 86.56 103 LEU A C 1
ATOM 798 O O . LEU A 1 103 ? 1.132 -6.125 0.833 1.00 86.56 103 LEU A O 1
ATOM 802 N N . SER A 1 104 ? 1.408 -4.713 2.545 1.00 83.38 104 SER A N 1
ATOM 803 C CA . SER A 1 104 ? 0.846 -5.647 3.518 1.00 83.38 104 SER A CA 1
ATOM 804 C C . SER A 1 104 ? -0.664 -5.816 3.377 1.00 83.38 104 SER A C 1
ATOM 806 O O . SER A 1 104 ? -1.146 -6.923 3.540 1.00 83.38 104 SER A O 1
ATOM 808 N N . SER A 1 105 ? -1.424 -4.749 3.099 1.00 80.00 105 SER A N 1
ATOM 809 C CA . SER A 1 105 ? -2.891 -4.825 3.110 1.00 80.00 105 SER A CA 1
ATOM 810 C C . SER A 1 105 ? -3.512 -5.268 1.792 1.00 80.00 105 SER A C 1
ATOM 812 O O . SER A 1 105 ? -4.602 -5.816 1.803 1.00 80.00 105 SER A O 1
ATOM 814 N N . VAL A 1 106 ? -2.877 -4.948 0.662 1.00 83.00 106 VAL A N 1
ATOM 815 C CA . VAL A 1 106 ? -3.410 -5.224 -0.684 1.00 83.00 106 VAL A CA 1
ATOM 816 C C . VAL A 1 106 ? -2.784 -6.482 -1.278 1.00 83.00 106 VAL A C 1
ATOM 818 O O . VAL A 1 106 ? -3.437 -7.208 -2.026 1.00 83.00 106 VAL A O 1
ATOM 821 N N . MET A 1 107 ? -1.512 -6.731 -0.960 1.00 83.06 107 MET A N 1
ATOM 822 C CA . MET A 1 107 ? -0.743 -7.828 -1.544 1.00 83.06 107 MET A CA 1
ATOM 823 C C . MET A 1 107 ? -0.439 -8.953 -0.551 1.00 83.06 107 MET A C 1
ATOM 825 O O . MET A 1 107 ? 0.041 -9.995 -0.987 1.00 83.06 107 MET A O 1
ATOM 829 N N . ASP A 1 108 ? -0.674 -8.757 0.752 1.00 82.31 108 ASP A N 1
ATOM 830 C CA . ASP A 1 108 ? -0.185 -9.636 1.828 1.00 82.31 108 ASP A CA 1
ATOM 831 C C . ASP A 1 108 ? 1.339 -9.840 1.790 1.00 82.31 108 ASP A C 1
ATOM 833 O O . ASP A 1 108 ? 1.877 -10.896 2.126 1.00 82.31 108 ASP A O 1
ATOM 837 N N . TRP A 1 109 ? 2.071 -8.816 1.339 1.00 82.69 109 TRP A N 1
ATOM 838 C CA . TRP A 1 109 ? 3.523 -8.857 1.209 1.00 82.69 109 TRP A CA 1
ATOM 839 C C . TRP A 1 109 ? 4.198 -8.081 2.329 1.00 82.69 109 TRP A C 1
ATOM 841 O O . TRP A 1 109 ? 3.878 -6.925 2.612 1.00 82.69 109 TRP A O 1
ATOM 851 N N . THR A 1 110 ? 5.221 -8.692 2.915 1.00 70.00 110 THR A N 1
ATOM 852 C CA . THR A 1 110 ? 6.184 -7.988 3.752 1.00 70.00 110 THR A CA 1
ATOM 853 C C . THR A 1 110 ? 7.322 -7.464 2.869 1.00 70.00 110 THR A C 1
ATOM 855 O O . THR A 1 110 ? 7.916 -8.231 2.108 1.00 70.00 110 THR A O 1
ATOM 858 N N . PRO A 1 111 ? 7.648 -6.158 2.924 1.00 63.94 111 PRO A N 1
ATOM 859 C CA . PRO A 1 111 ? 8.816 -5.636 2.228 1.00 63.94 111 PRO A CA 1
ATOM 860 C C . PRO A 1 111 ? 10.058 -6.355 2.751 1.00 63.94 111 PRO A C 1
ATOM 862 O O . PRO A 1 111 ? 10.301 -6.350 3.960 1.00 63.94 111 PRO A O 1
ATOM 865 N N . GLN A 1 112 ? 10.838 -6.961 1.858 1.00 61.03 112 GLN A N 1
ATOM 866 C CA . GLN A 1 112 ? 12.099 -7.577 2.245 1.00 61.03 112 GLN A CA 1
ATOM 867 C C . GLN A 1 112 ? 13.045 -6.473 2.719 1.00 61.03 112 GLN A C 1
ATOM 869 O O . GLN A 1 112 ? 13.464 -5.607 1.950 1.00 61.03 112 GLN A O 1
ATOM 874 N N . THR A 1 113 ? 13.345 -6.460 4.015 1.00 53.84 113 THR A N 1
ATOM 875 C CA . THR A 1 113 ? 14.429 -5.639 4.546 1.00 53.84 113 THR A CA 1
ATOM 876 C C . THR A 1 113 ? 15.716 -6.208 3.971 1.00 53.84 113 THR A C 1
ATOM 878 O O . THR A 1 113 ? 15.971 -7.397 4.148 1.00 53.84 113 THR A O 1
ATOM 881 N N . ALA A 1 114 ? 16.513 -5.395 3.274 1.00 53.97 114 ALA A N 1
ATOM 882 C CA . ALA A 1 114 ? 17.848 -5.822 2.879 1.00 53.97 114 ALA A CA 1
ATOM 883 C C . ALA A 1 114 ? 18.574 -6.313 4.137 1.00 53.97 114 ALA A C 1
ATOM 885 O O . ALA A 1 114 ? 18.711 -5.560 5.107 1.00 53.97 114 ALA A O 1
ATOM 886 N N . THR A 1 115 ? 18.972 -7.585 4.155 1.00 54.28 115 THR A N 1
ATOM 887 C CA . THR A 1 115 ? 19.750 -8.154 5.249 1.00 54.28 115 THR A CA 1
ATOM 888 C C . THR A 1 115 ? 21.039 -7.350 5.326 1.00 54.28 115 THR A C 1
ATOM 890 O O . THR A 1 115 ? 21.899 -7.469 4.455 1.00 54.28 115 THR A O 1
ATOM 893 N N . ARG A 1 116 ? 21.170 -6.480 6.334 1.00 50.06 116 ARG A N 1
ATOM 894 C CA . ARG A 1 116 ? 22.463 -5.894 6.690 1.00 50.06 116 ARG A CA 1
ATOM 895 C C . ARG A 1 116 ? 23.314 -7.049 7.204 1.00 50.06 116 ARG A C 1
ATOM 897 O O . ARG A 1 116 ? 23.284 -7.351 8.392 1.00 50.06 116 ARG A O 1
ATOM 904 N N . ALA A 1 117 ? 24.015 -7.731 6.301 1.00 46.19 117 ALA A N 1
ATOM 905 C CA . ALA A 1 117 ? 25.150 -8.546 6.688 1.00 46.19 117 ALA A CA 1
ATOM 906 C C . ALA A 1 117 ? 26.063 -7.636 7.514 1.00 46.19 117 ALA A C 1
ATOM 908 O O . ALA A 1 117 ? 26.423 -6.540 7.076 1.00 46.19 117 ALA A O 1
ATOM 909 N N . ALA A 1 118 ? 26.314 -8.038 8.756 1.00 47.19 118 ALA A N 1
ATOM 910 C CA . ALA A 1 118 ? 27.175 -7.314 9.664 1.00 47.19 118 ALA A CA 1
ATOM 911 C C . ALA A 1 118 ? 28.539 -7.136 8.989 1.00 47.19 118 ALA A C 1
ATOM 913 O O . ALA A 1 118 ? 29.225 -8.115 8.705 1.00 47.19 118 ALA A O 1
ATOM 914 N N . HIS A 1 119 ? 28.927 -5.887 8.731 1.00 46.81 119 HIS A N 1
ATOM 915 C CA . HIS A 1 119 ? 30.321 -5.530 8.498 1.00 46.81 119 HIS A CA 1
ATOM 916 C C . HIS A 1 119 ? 31.082 -5.761 9.813 1.00 46.81 119 HIS A C 1
ATOM 918 O O . HIS A 1 119 ? 31.376 -4.823 10.546 1.00 46.81 119 HIS A O 1
ATOM 924 N N . HIS A 1 120 ? 31.377 -7.018 10.136 1.00 47.88 120 HIS A N 1
ATOM 925 C CA . HIS A 1 120 ? 32.596 -7.329 10.864 1.00 47.88 120 HIS A CA 1
ATOM 926 C C . HIS A 1 120 ? 33.687 -7.422 9.804 1.00 47.88 120 HIS A C 1
ATOM 928 O O . HIS A 1 120 ? 33.902 -8.462 9.189 1.00 47.88 120 HIS A O 1
ATOM 934 N N . ILE A 1 121 ? 34.289 -6.271 9.515 1.00 54.12 121 ILE A N 1
ATOM 935 C CA . ILE A 1 121 ? 35.601 -6.236 8.876 1.00 54.12 121 ILE A CA 1
ATOM 936 C C . ILE A 1 121 ? 36.587 -6.696 9.969 1.00 54.12 121 ILE A C 1
ATOM 938 O O . ILE A 1 121 ? 36.440 -6.213 11.097 1.00 54.12 121 ILE A O 1
ATOM 942 N N . PRO A 1 122 ? 37.479 -7.666 9.692 1.00 62.66 122 PRO A N 1
ATOM 943 C CA . PRO A 1 122 ? 38.469 -8.135 10.660 1.00 62.66 122 PRO A CA 1
ATOM 944 C C . PRO A 1 122 ? 39.444 -7.033 11.086 1.00 62.66 122 PRO A C 1
ATOM 946 O O . PRO A 1 122 ? 39.713 -6.126 10.264 1.00 62.66 122 PRO A O 1
#

Organism: NCBI:txid153505

Sequence (122 aa):
FEKLHAGTLSRYKVTGENKWSESTLESVKRGSVIQGSGRTGVLVKHPLIVESVKTTLQAIRAAKAPLTVSIVRALMRAEIEEEAPELLEKGLKISEKFIRSFLSSVMDWTPQTATRAAHHIP

pLDDT: mean 78.68, std 14.41, range [44.44, 93.94]

Radius of gyration: 18.89 Å; chains: 1; bounding box: 58×32×47 Å

Secondary structure (DSSP, 8-state):
-----HHHHGGGB-TTSSSB-HHHHHHHHTTTTTSS-SGGGGGGG-HHHHHHHHHHHHHHHHTT----HHHHHHHHHHHHHHH-HHHHHTT----HHHHHHHHHHHS-PPP-----------

Foldseek 3Di:
DPDDDPVNVCVQPDVPDPHGDPVNVVCVVVCVVFADPDLNVVCVVVVVLLVQLVVVVVVCVVVVHQDDLVVSLVSSVVSCVVPPVVCVVVPDDSDSVVSQNSCCRSVVDHRDDPPPPDPPPD